Protein AF-A0AAN7MG26-F1 (afdb_monomer_lite)

Structure (mmCIF, N/CA/C/O backbone):
data_AF-A0AAN7MG26-F1
#
_entry.id   AF-A0AAN7MG26-F1
#
loop_
_atom_site.group_PDB
_atom_site.id
_atom_site.type_symbol
_atom_site.label_atom_id
_atom_site.label_alt_id
_atom_site.label_comp_id
_atom_site.label_asym_id
_atom_site.label_entity_id
_atom_site.label_seq_id
_atom_site.pdbx_PDB_ins_code
_atom_site.Cartn_x
_atom_site.Cartn_y
_atom_site.Cartn_z
_atom_site.occupancy
_atom_site.B_iso_or_equiv
_atom_site.auth_seq_id
_atom_site.auth_comp_id
_atom_site.auth_asym_id
_atom_site.auth_atom_id
_atom_site.pdbx_PDB_model_num
ATOM 1 N N . MET A 1 1 ? 1.735 -12.270 -32.893 1.00 37.38 1 MET A N 1
ATOM 2 C CA . MET A 1 1 ? 1.068 -11.076 -32.332 1.00 37.38 1 MET A CA 1
ATOM 3 C C . MET A 1 1 ? 1.865 -10.692 -31.096 1.00 37.38 1 MET A C 1
ATOM 5 O O . MET A 1 1 ? 1.780 -11.401 -30.104 1.00 37.38 1 MET A O 1
ATOM 9 N N . ASN A 1 2 ? 2.781 -9.727 -31.219 1.00 35.38 2 ASN A N 1
ATOM 10 C CA . ASN A 1 2 ? 3.736 -9.392 -30.160 1.00 35.38 2 ASN A CA 1
ATOM 11 C C . ASN A 1 2 ? 3.202 -8.198 -29.357 1.00 35.38 2 ASN A C 1
ATOM 13 O O . ASN A 1 2 ? 2.891 -7.160 -29.935 1.00 35.38 2 ASN A O 1
ATOM 17 N N . ASN A 1 3 ? 3.050 -8.404 -28.052 1.00 49.97 3 ASN A N 1
ATOM 18 C CA . ASN A 1 3 ? 2.567 -7.440 -27.069 1.00 49.97 3 ASN A CA 1
ATOM 19 C C . ASN A 1 3 ? 3.730 -6.582 -26.555 1.00 49.97 3 ASN A C 1
ATOM 21 O O . ASN A 1 3 ? 4.822 -7.111 -26.355 1.00 49.97 3 ASN A O 1
ATOM 25 N N . GLY A 1 4 ? 3.463 -5.324 -26.188 1.00 45.56 4 GLY A N 1
ATOM 26 C CA . GLY A 1 4 ? 4.255 -4.657 -25.149 1.00 45.56 4 GLY A CA 1
ATOM 27 C C . GLY A 1 4 ? 4.767 -3.254 -25.453 1.00 45.56 4 GLY A C 1
ATOM 28 O O . GLY A 1 4 ? 5.946 -2.992 -25.240 1.00 45.56 4 GLY A O 1
ATOM 29 N N . GLU A 1 5 ? 3.898 -2.318 -25.831 1.00 45.34 5 GLU A N 1
ATOM 30 C CA . GLU A 1 5 ? 4.178 -0.889 -25.625 1.00 45.34 5 GLU A CA 1
ATOM 31 C C . GLU A 1 5 ? 3.943 -0.539 -24.145 1.00 45.34 5 GLU A C 1
ATOM 33 O O . GLU A 1 5 ? 2.978 0.111 -23.754 1.00 45.34 5 GLU A O 1
ATOM 38 N N . GLY A 1 6 ? 4.805 -1.069 -23.276 1.00 54.50 6 GLY A N 1
ATOM 39 C CA . GLY A 1 6 ? 4.892 -0.645 -21.885 1.00 54.50 6 GLY A CA 1
ATOM 40 C C . GLY A 1 6 ? 5.808 0.566 -21.818 1.00 54.50 6 GLY A C 1
ATOM 41 O O . GLY A 1 6 ? 6.971 0.441 -22.172 1.00 54.50 6 GLY A O 1
ATOM 42 N N . ASN A 1 7 ? 5.271 1.708 -21.386 1.00 56.44 7 ASN A N 1
ATOM 43 C CA . ASN A 1 7 ? 5.935 3.006 -21.228 1.00 56.44 7 ASN A CA 1
ATOM 44 C C . ASN A 1 7 ? 7.368 2.883 -20.660 1.00 56.44 7 ASN A C 1
ATOM 46 O O . ASN A 1 7 ? 7.578 2.867 -19.442 1.00 56.44 7 ASN A O 1
ATOM 50 N N . SER A 1 8 ? 8.351 2.745 -21.550 1.00 58.72 8 SER A N 1
ATOM 51 C CA . SER A 1 8 ? 9.765 2.714 -21.202 1.00 58.72 8 SER A CA 1
ATOM 52 C C . SER A 1 8 ? 10.182 4.108 -20.730 1.00 58.72 8 SER A C 1
ATOM 54 O O . SER A 1 8 ? 9.699 5.104 -21.269 1.00 58.72 8 SER A O 1
ATOM 56 N N . PRO A 1 9 ? 11.105 4.227 -19.761 1.00 64.75 9 PRO A N 1
ATOM 57 C CA . PRO A 1 9 ? 11.834 5.477 -19.549 1.00 64.75 9 PRO A CA 1
ATOM 58 C C . PRO A 1 9 ? 12.413 5.976 -20.884 1.00 64.75 9 PRO A C 1
ATOM 60 O O . PRO A 1 9 ? 12.648 5.139 -21.760 1.00 64.75 9 PRO A O 1
ATOM 63 N N . PRO A 1 10 ? 12.694 7.283 -21.042 1.00 71.69 10 PRO A N 1
ATOM 64 C CA . PRO A 1 10 ? 13.188 7.848 -22.306 1.00 71.69 10 PRO A CA 1
ATOM 65 C C . PRO A 1 10 ? 14.410 7.106 -22.878 1.00 71.69 10 PRO A C 1
ATOM 67 O O . PRO A 1 10 ? 14.599 7.081 -24.088 1.00 71.69 10 PRO A O 1
ATOM 70 N N . ASP A 1 11 ? 15.173 6.423 -22.022 1.00 80.31 11 ASP A N 1
ATOM 71 C CA . ASP A 1 11 ? 16.372 5.662 -22.382 1.00 80.31 11 ASP A CA 1
ATOM 72 C C . ASP A 1 11 ? 16.091 4.226 -22.886 1.00 80.31 11 ASP A C 1
ATOM 74 O O . ASP A 1 11 ? 17.022 3.479 -23.177 1.00 80.31 11 ASP A O 1
ATOM 78 N N . GLY A 1 12 ? 14.829 3.776 -22.943 1.00 76.56 12 GLY A N 1
ATOM 79 C CA . GLY A 1 12 ? 14.444 2.441 -23.436 1.00 76.56 12 GLY A CA 1
ATOM 80 C C . GLY A 1 12 ? 14.787 1.264 -22.507 1.00 76.56 12 GLY A C 1
ATOM 81 O O . GLY A 1 12 ? 14.491 0.113 -22.824 1.00 76.56 12 GLY A O 1
ATOM 82 N N . VAL A 1 13 ? 15.389 1.526 -21.343 1.00 83.44 13 VAL A N 1
ATOM 83 C CA . VAL A 1 13 ? 15.853 0.487 -20.411 1.00 83.44 13 VAL A CA 1
ATOM 84 C C . VAL A 1 13 ? 14.750 0.070 -19.432 1.00 83.44 13 VAL A C 1
ATOM 86 O O . VAL A 1 13 ? 14.190 0.892 -18.701 1.00 83.44 13 VAL A O 1
ATOM 89 N N . LYS A 1 14 ? 14.479 -1.240 -19.342 1.00 82.69 14 LYS A N 1
ATOM 90 C CA . LYS A 1 14 ? 13.569 -1.812 -18.336 1.00 82.69 14 LYS A CA 1
ATOM 91 C C . LYS A 1 14 ? 14.162 -1.651 -16.932 1.00 82.69 14 LYS A C 1
ATOM 93 O O . LYS A 1 14 ? 15.199 -2.232 -16.618 1.00 82.69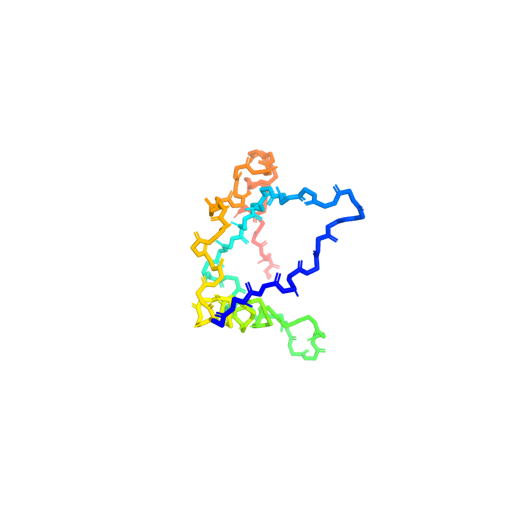 14 LYS A O 1
ATOM 98 N N . ARG A 1 15 ? 13.487 -0.895 -16.062 1.00 86.50 15 ARG A N 1
ATOM 99 C CA . ARG A 1 15 ? 13.922 -0.701 -14.668 1.00 86.50 15 ARG A CA 1
ATOM 100 C C . ARG A 1 15 ? 13.475 -1.847 -13.764 1.00 86.50 15 ARG A C 1
ATOM 102 O O . ARG A 1 15 ? 12.394 -2.408 -13.932 1.00 86.50 15 ARG A O 1
ATOM 109 N N . ARG A 1 16 ? 14.297 -2.148 -12.754 1.00 89.38 16 ARG A N 1
ATOM 110 C CA . ARG A 1 16 ? 13.891 -2.973 -11.609 1.00 89.38 16 ARG A CA 1
ATOM 111 C C . ARG A 1 16 ? 12.970 -2.149 -10.711 1.00 89.38 16 ARG A C 1
ATOM 113 O O . ARG A 1 16 ? 13.326 -1.037 -10.334 1.00 89.38 16 ARG A O 1
ATOM 120 N N . VAL A 1 17 ? 11.810 -2.701 -10.370 1.00 90.69 17 VAL A N 1
ATOM 121 C CA . VAL A 1 17 ? 10.803 -2.039 -9.530 1.00 90.69 17 VAL A CA 1
ATOM 122 C C . VAL A 1 17 ? 10.693 -2.786 -8.206 1.00 90.69 17 VAL A C 1
ATOM 124 O O . VAL A 1 17 ? 10.429 -3.987 -8.199 1.00 90.69 17 VAL A O 1
ATOM 127 N N . GLY A 1 18 ? 10.911 -2.084 -7.093 1.00 91.50 18 GLY A N 1
ATOM 128 C CA . GLY A 1 18 ? 10.616 -2.585 -5.750 1.00 91.50 18 GLY A CA 1
ATOM 129 C C . GLY A 1 18 ? 9.177 -2.255 -5.360 1.00 91.50 18 GLY A C 1
ATOM 130 O O . GLY A 1 18 ? 8.727 -1.132 -5.585 1.00 91.50 18 GLY A O 1
ATOM 131 N N . TYR A 1 19 ? 8.461 -3.217 -4.784 1.00 93.00 19 TYR A N 1
ATOM 132 C CA . TYR A 1 19 ? 7.088 -3.051 -4.318 1.00 93.00 19 TYR A CA 1
ATOM 133 C C . TYR A 1 19 ? 6.999 -3.362 -2.822 1.00 93.00 19 TYR A C 1
ATOM 135 O O . TYR A 1 19 ? 7.354 -4.456 -2.385 1.00 93.00 19 TYR A O 1
ATOM 143 N N . PHE A 1 20 ? 6.518 -2.395 -2.044 1.00 91.69 20 PHE A N 1
ATOM 144 C CA . PHE A 1 20 ? 6.390 -2.495 -0.592 1.00 91.69 20 PHE A CA 1
ATOM 145 C C . PHE A 1 20 ? 4.914 -2.442 -0.219 1.00 91.69 20 PHE A C 1
ATOM 147 O O . PHE A 1 20 ? 4.202 -1.515 -0.608 1.00 91.69 20 PHE A O 1
ATOM 154 N N . HIS A 1 21 ? 4.447 -3.439 0.526 1.00 90.19 21 HIS A N 1
ATOM 155 C CA . HIS A 1 21 ? 3.049 -3.532 0.925 1.00 90.19 21 HIS A CA 1
ATOM 156 C C . HIS A 1 21 ? 2.914 -4.207 2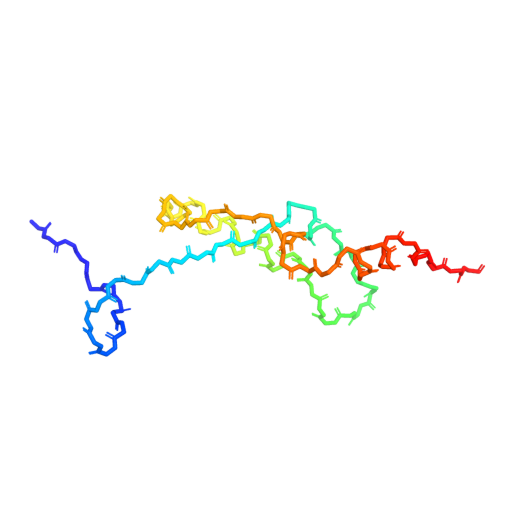.289 1.00 90.19 21 HIS A C 1
ATOM 158 O O . HIS A 1 21 ? 3.508 -5.254 2.524 1.00 90.19 21 HIS A O 1
ATOM 164 N N . ASN A 1 22 ? 2.099 -3.612 3.161 1.00 88.31 22 ASN A N 1
ATOM 165 C CA . ASN A 1 22 ? 1.641 -4.214 4.408 1.00 88.31 22 ASN A CA 1
ATOM 166 C C . ASN A 1 22 ? 0.150 -4.557 4.248 1.00 88.31 22 ASN A C 1
ATOM 168 O O . ASN A 1 22 ? -0.650 -3.669 3.952 1.00 88.31 22 ASN A O 1
ATOM 172 N N . SER A 1 23 ? -0.221 -5.822 4.456 1.00 86.19 23 SER A N 1
ATOM 173 C CA . SER A 1 23 ? -1.590 -6.326 4.278 1.00 86.19 23 SER A CA 1
ATOM 174 C C . SER A 1 23 ? -2.622 -5.676 5.203 1.00 86.19 23 SER A C 1
ATOM 176 O O . SER A 1 23 ? -3.801 -5.595 4.854 1.00 86.19 23 SER A O 1
ATOM 178 N N . GLU A 1 24 ? -2.202 -5.186 6.368 1.00 87.06 24 GLU A N 1
ATOM 179 C CA . GLU A 1 24 ? -3.096 -4.608 7.375 1.00 87.06 24 GLU A CA 1
ATOM 180 C C . GLU A 1 24 ? -3.419 -3.135 7.109 1.00 87.06 24 GLU A C 1
ATOM 182 O O . GLU A 1 24 ? -4.445 -2.638 7.576 1.00 87.06 24 GLU A O 1
ATOM 187 N N . VAL A 1 25 ? -2.610 -2.443 6.293 1.00 87.50 25 VAL A N 1
ATOM 188 C CA . VAL A 1 25 ? -2.734 -0.990 6.071 1.00 87.50 25 VAL A CA 1
ATOM 189 C C . VAL A 1 25 ? -4.120 -0.590 5.559 1.00 87.50 25 VAL A C 1
ATOM 191 O O . VAL A 1 25 ? -4.627 0.476 5.888 1.00 87.50 25 VAL A O 1
ATOM 194 N N . GLY A 1 26 ? -4.775 -1.457 4.783 1.00 86.62 26 GLY A N 1
ATOM 195 C CA . GLY A 1 26 ? -6.106 -1.201 4.232 1.00 86.62 26 GLY A CA 1
ATOM 196 C C . GLY A 1 26 ? -7.241 -1.210 5.260 1.00 86.62 26 GLY A C 1
ATOM 197 O O . GLY A 1 26 ? -8.332 -0.741 4.930 1.00 86.62 26 GLY A O 1
ATOM 198 N N . ASN A 1 27 ? -6.999 -1.739 6.463 1.00 88.31 27 ASN A N 1
ATOM 199 C CA . ASN A 1 27 ? -7.980 -1.843 7.545 1.00 88.31 27 ASN A CA 1
ATOM 200 C C . ASN A 1 27 ? -7.893 -0.673 8.537 1.00 88.31 27 ASN A C 1
ATOM 202 O O . ASN A 1 27 ? -8.790 -0.504 9.359 1.00 88.31 27 ASN A O 1
ATOM 206 N N . CYS A 1 28 ? -6.848 0.155 8.456 1.00 87.44 28 CYS A N 1
ATOM 207 C CA . CYS A 1 28 ? -6.725 1.340 9.291 1.00 87.44 28 CYS A CA 1
ATOM 208 C C . CYS A 1 28 ? -7.863 2.327 8.975 1.00 87.44 28 CYS A C 1
ATOM 210 O O . CYS A 1 28 ? -8.036 2.756 7.830 1.00 87.44 28 CYS A O 1
ATOM 212 N N . TYR A 1 29 ? -8.639 2.707 9.990 1.00 89.44 29 TYR A N 1
ATOM 213 C CA . TYR A 1 29 ? -9.717 3.680 9.851 1.00 89.44 29 TYR A CA 1
ATOM 214 C C . TYR A 1 29 ? -9.289 5.018 10.440 1.00 89.44 29 TYR A C 1
ATOM 216 O O . TYR A 1 29 ? -9.069 5.147 11.640 1.00 89.44 29 TYR A O 1
ATOM 224 N N . TYR A 1 30 ? -9.190 6.023 9.575 1.00 86.75 30 TYR A N 1
ATOM 225 C CA . TYR A 1 30 ? -9.054 7.403 10.013 1.00 86.75 30 TYR A CA 1
ATOM 226 C C . TYR A 1 30 ? -10.451 7.903 10.353 1.00 86.75 30 TYR A C 1
ATOM 228 O O . TYR A 1 30 ? -11.397 7.586 9.627 1.00 86.75 30 TYR A O 1
ATOM 236 N N . VAL A 1 31 ? -10.556 8.651 11.453 1.00 90.50 31 VAL A N 1
ATOM 237 C CA . VAL A 1 31 ? -11.808 9.147 12.047 1.00 90.50 31 VAL A CA 1
ATOM 238 C C . VAL A 1 31 ? -12.828 9.650 11.015 1.00 90.50 31 VAL A C 1
ATOM 240 O O . VAL A 1 31 ? -12.487 10.058 9.900 1.00 90.50 31 VAL A O 1
ATOM 243 N N . GLN A 1 32 ? -14.112 9.622 11.378 1.00 91.88 32 GLN A N 1
ATOM 244 C CA . GLN A 1 32 ? -15.192 10.009 10.468 1.00 91.88 32 GLN A CA 1
ATOM 245 C C . GLN A 1 32 ? -14.957 11.407 9.872 1.00 91.88 32 GLN A C 1
ATOM 247 O O . GLN A 1 32 ? -14.518 12.325 10.553 1.00 91.88 32 GLN A O 1
ATOM 252 N N . GLY A 1 33 ? -15.213 11.551 8.569 1.00 91.88 33 GLY A N 1
ATOM 253 C CA . GLY A 1 33 ? -14.945 12.790 7.828 1.00 91.88 33 GLY A CA 1
ATOM 254 C C . GLY A 1 33 ? -13.494 12.970 7.365 1.00 91.88 33 GLY A C 1
ATOM 255 O O . GLY A 1 33 ? -13.248 13.800 6.494 1.00 91.88 33 GLY A O 1
ATOM 256 N N . HIS A 1 34 ? -12.537 12.162 7.841 1.00 93.88 34 HIS A N 1
ATOM 257 C CA . HIS A 1 34 ? -11.145 12.286 7.410 1.00 93.88 34 HIS A CA 1
ATOM 258 C C . HIS A 1 34 ? -10.975 11.893 5.923 1.00 93.88 34 HIS A C 1
ATOM 260 O O . HIS A 1 34 ? -11.423 10.806 5.523 1.00 93.88 34 HIS A O 1
ATOM 26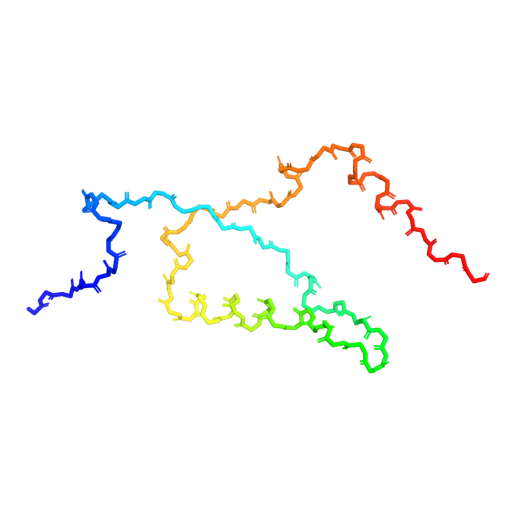6 N N . PRO A 1 35 ? -10.319 12.728 5.088 1.00 93.19 35 PRO A N 1
ATOM 267 C CA . PRO A 1 35 ? -10.230 12.513 3.640 1.00 93.19 35 PRO A CA 1
ATOM 268 C C . PRO A 1 35 ? -9.309 11.350 3.259 1.00 93.19 35 PRO A C 1
ATOM 270 O O . PRO 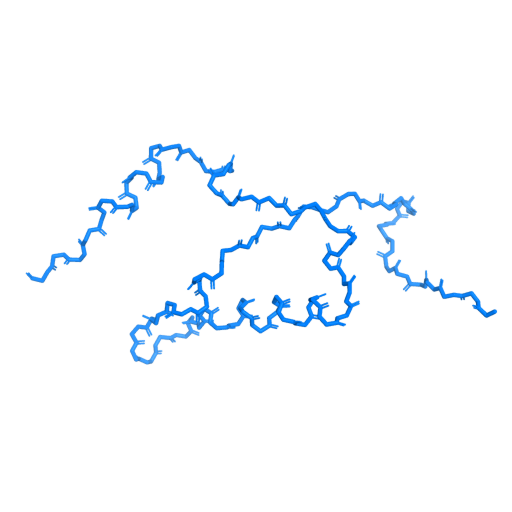A 1 35 ? -9.504 10.695 2.229 1.00 93.19 35 PRO A O 1
ATOM 273 N N . MET A 1 36 ? -8.307 11.049 4.086 1.00 95.56 36 MET A N 1
ATOM 274 C CA . MET A 1 36 ? -7.405 9.934 3.825 1.00 95.56 36 MET A CA 1
ATOM 275 C C . MET A 1 36 ? -8.107 8.603 4.133 1.00 95.56 36 MET A C 1
ATOM 277 O O . MET A 1 36 ? -8.592 8.390 5.243 1.00 95.56 36 MET A O 1
ATOM 281 N N . LYS A 1 37 ? -8.181 7.726 3.121 1.00 92.50 37 LYS A N 1
ATOM 282 C CA . LYS A 1 37 ? -8.815 6.400 3.189 1.00 92.50 37 LYS A CA 1
ATOM 283 C C . LYS A 1 37 ? -7.777 5.323 2.849 1.00 92.50 37 LYS A C 1
ATOM 285 O O . LYS A 1 37 ? -7.526 5.115 1.660 1.00 92.50 37 LYS A O 1
ATOM 290 N N . PRO A 1 38 ? -7.201 4.619 3.839 1.00 93.69 38 PRO A N 1
ATOM 291 C CA . PRO A 1 38 ? -6.176 3.596 3.601 1.00 93.69 38 PRO A CA 1
ATOM 292 C C . PRO A 1 38 ? -6.627 2.451 2.693 1.00 93.69 38 PRO A C 1
ATOM 294 O O . PRO A 1 38 ? -5.822 1.856 1.981 1.00 93.69 38 PRO A O 1
ATOM 297 N N . HIS A 1 39 ? -7.939 2.213 2.621 1.00 93.69 39 HIS A N 1
ATOM 298 C CA . HIS A 1 39 ? -8.559 1.268 1.695 1.00 93.69 39 HIS A CA 1
ATOM 299 C C . HIS A 1 39 ? -8.098 1.430 0.233 1.00 93.69 39 HIS A C 1
ATOM 301 O O . HIS A 1 39 ? -8.001 0.441 -0.493 1.00 93.69 39 HIS A O 1
ATOM 307 N N . ARG A 1 40 ? -7.744 2.652 -0.195 1.00 95.31 40 ARG A N 1
ATOM 308 C CA . ARG A 1 40 ? -7.195 2.934 -1.535 1.00 95.31 40 ARG A CA 1
ATOM 309 C C . ARG A 1 40 ? -5.951 2.091 -1.843 1.00 95.31 40 ARG A C 1
ATOM 311 O O . ARG A 1 40 ? -5.807 1.608 -2.961 1.00 95.31 40 ARG A O 1
ATOM 318 N N . ILE A 1 41 ? -5.093 1.868 -0.846 1.00 94.81 41 ILE A N 1
ATOM 319 C CA . ILE A 1 41 ? -3.867 1.068 -0.981 1.00 94.81 41 ILE A CA 1
ATOM 320 C C . ILE A 1 41 ? -4.222 -0.405 -1.215 1.00 94.81 41 ILE A C 1
ATOM 322 O O . ILE A 1 41 ? -3.648 -1.041 -2.097 1.00 94.81 41 ILE A O 1
ATOM 326 N N . ARG A 1 42 ? -5.214 -0.933 -0.480 1.00 94.19 42 ARG A N 1
ATOM 327 C CA . ARG A 1 42 ? -5.713 -2.304 -0.673 1.00 94.19 42 ARG A CA 1
ATOM 328 C C . ARG A 1 42 ? -6.314 -2.490 -2.065 1.00 94.19 42 ARG A C 1
ATOM 330 O O . ARG A 1 42 ? -5.973 -3.458 -2.733 1.00 94.19 42 ARG A O 1
ATOM 337 N N . MET A 1 43 ? -7.140 -1.547 -2.523 1.00 95.44 43 MET A N 1
ATOM 338 C CA . MET A 1 43 ? -7.717 -1.595 -3.873 1.00 95.44 43 MET A CA 1
ATOM 339 C C . MET A 1 43 ? -6.631 -1.640 -4.957 1.00 95.44 43 MET A C 1
ATOM 341 O O . MET A 1 43 ? -6.691 -2.482 -5.850 1.00 95.44 43 MET A O 1
ATOM 345 N N . ALA A 1 44 ? -5.608 -0.785 -4.857 1.00 96.50 44 ALA A N 1
ATOM 346 C CA . ALA A 1 44 ? -4.497 -0.780 -5.807 1.00 96.50 44 ALA A CA 1
ATOM 347 C C . ALA A 1 44 ? -3.704 -2.099 -5.786 1.00 96.50 44 ALA A C 1
ATOM 349 O O . ALA A 1 44 ? -3.408 -2.646 -6.847 1.00 96.50 44 ALA A O 1
ATOM 350 N N . HIS A 1 45 ? -3.405 -2.639 -4.598 1.00 95.25 45 HIS A N 1
ATOM 351 C CA . HIS A 1 45 ? -2.729 -3.933 -4.458 1.00 95.25 45 HIS A CA 1
ATOM 352 C C . HIS A 1 45 ? -3.510 -5.063 -5.144 1.00 95.25 45 HIS A C 1
ATOM 354 O O . HIS A 1 45 ? -2.934 -5.837 -5.908 1.00 95.25 45 HIS A O 1
ATOM 360 N N . THR A 1 46 ? -4.829 -5.112 -4.938 1.00 95.25 46 THR A N 1
ATOM 361 C CA . THR A 1 46 ? -5.710 -6.096 -5.575 1.00 95.25 46 THR A CA 1
ATOM 362 C C . THR A 1 46 ? -5.668 -5.996 -7.099 1.00 95.25 46 THR A C 1
ATOM 364 O O . THR A 1 46 ? -5.527 -7.019 -7.764 1.00 95.25 46 THR A O 1
ATOM 367 N N . LEU A 1 47 ? -5.722 -4.787 -7.666 1.00 97.38 47 LEU A N 1
ATOM 368 C CA . LEU A 1 47 ? -5.614 -4.603 -9.117 1.00 97.38 47 LEU A CA 1
ATOM 369 C C . LEU A 1 47 ? -4.268 -5.112 -9.648 1.00 97.38 47 LEU A C 1
ATOM 371 O O . LEU A 1 47 ? -4.242 -5.906 -10.585 1.00 97.38 47 LEU A O 1
ATOM 375 N N . LEU A 1 48 ? -3.155 -4.718 -9.024 1.00 95.50 48 LEU A N 1
ATOM 376 C CA . LEU A 1 48 ? -1.821 -5.177 -9.426 1.00 95.50 48 LEU A CA 1
ATOM 377 C C . LEU A 1 48 ? -1.696 -6.707 -9.382 1.00 95.50 48 LEU A C 1
ATOM 379 O O . LEU A 1 48 ? -1.059 -7.289 -10.263 1.00 95.50 48 LEU A O 1
ATOM 383 N N . ALA A 1 49 ? -2.304 -7.351 -8.381 1.00 94.31 49 ALA A N 1
ATOM 384 C CA . ALA A 1 49 ? -2.335 -8.804 -8.261 1.00 94.31 49 ALA A CA 1
ATOM 385 C C . ALA A 1 49 ? -3.133 -9.455 -9.402 1.00 94.31 49 ALA A C 1
ATOM 387 O O . ALA A 1 49 ? -2.610 -10.346 -10.068 1.00 94.31 49 ALA A O 1
ATOM 388 N N . TYR A 1 50 ? -4.355 -8.981 -9.676 1.00 97.06 50 TYR A N 1
ATOM 389 C CA . TYR A 1 50 ? -5.213 -9.537 -10.733 1.00 97.06 50 TYR A CA 1
ATOM 390 C C . TYR A 1 50 ? -4.638 -9.355 -12.139 1.00 97.06 50 TYR A C 1
ATOM 392 O O . TYR A 1 50 ? -4.772 -10.247 -12.970 1.00 97.06 50 TYR A O 1
ATOM 400 N N . TYR A 1 51 ? -3.953 -8.241 -12.401 1.00 97.00 51 TYR A N 1
ATOM 401 C CA . TYR A 1 51 ? -3.245 -8.034 -13.668 1.00 97.00 51 TYR A CA 1
ATOM 402 C C . TYR A 1 51 ? -1.917 -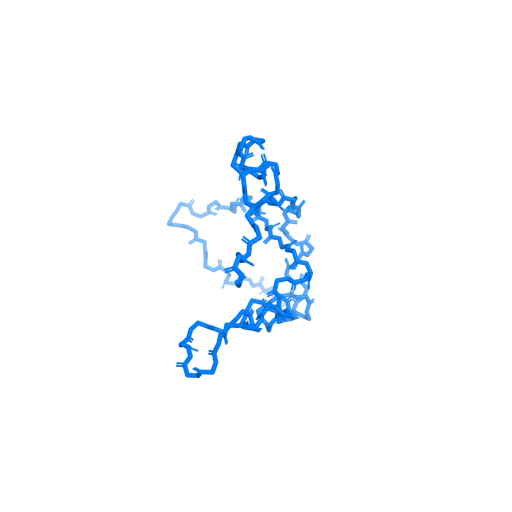8.806 -13.758 1.00 97.00 51 TYR A C 1
ATOM 404 O O . TYR A 1 51 ? -1.204 -8.683 -14.752 1.00 97.00 51 TYR A O 1
ATOM 412 N N . GLY A 1 52 ? -1.546 -9.576 -12.729 1.00 94.44 52 GLY A N 1
ATOM 413 C CA . GLY A 1 52 ? -0.296 -10.333 -12.703 1.00 94.44 52 GLY A CA 1
ATOM 414 C C . GLY A 1 52 ? 0.950 -9.447 -12.686 1.00 94.44 52 GLY A C 1
ATOM 415 O O . GLY A 1 52 ? 2.030 -9.902 -13.040 1.00 94.44 52 GLY A O 1
ATOM 416 N N . LEU A 1 53 ? 0.842 -8.176 -12.289 1.00 93.81 53 LEU A N 1
ATOM 417 C CA . LEU A 1 53 ? 1.966 -7.235 -12.323 1.00 93.81 53 LEU A CA 1
ATOM 418 C C . LEU A 1 53 ? 2.938 -7.451 -11.161 1.00 93.81 53 LEU A C 1
ATOM 420 O O . LEU A 1 53 ? 4.130 -7.174 -11.297 1.00 93.81 53 LEU A O 1
ATOM 424 N N . LEU A 1 54 ? 2.450 -7.992 -10.039 1.00 93.00 54 LEU A N 1
ATOM 425 C CA . LEU A 1 54 ? 3.270 -8.259 -8.855 1.00 93.00 54 LEU A CA 1
ATOM 426 C C . LEU A 1 54 ? 4.425 -9.231 -9.141 1.00 93.00 54 LEU A C 1
ATOM 428 O O . LEU A 1 54 ? 5.503 -9.061 -8.580 1.00 93.00 54 LEU A O 1
ATOM 432 N N . GLN A 1 55 ? 4.249 -10.188 -10.061 1.00 92.06 55 GLN A N 1
ATOM 433 C CA . GLN A 1 55 ? 5.297 -11.156 -10.426 1.00 92.06 55 GLN A CA 1
ATOM 434 C C . GLN A 1 55 ? 6.498 -10.514 -11.147 1.00 92.06 55 GLN A C 1
ATOM 436 O O . GLN A 1 55 ? 7.546 -11.137 -11.298 1.00 92.06 55 GLN A O 1
ATOM 441 N N . HIS A 1 56 ? 6.354 -9.269 -11.610 1.00 92.50 56 HIS A N 1
ATOM 442 C CA . HIS A 1 56 ? 7.406 -8.511 -12.286 1.00 92.50 56 HIS A CA 1
ATOM 443 C C . HIS A 1 56 ? 8.117 -7.511 -11.361 1.00 92.50 56 HIS A C 1
ATOM 445 O O . HIS A 1 56 ? 8.970 -6.752 -11.828 1.00 92.50 56 HIS A O 1
ATOM 451 N N . MET A 1 57 ? 7.776 -7.493 -10.068 1.00 93.69 57 MET A N 1
ATOM 452 C CA . MET A 1 57 ? 8.307 -6.562 -9.073 1.00 93.69 57 MET A CA 1
ATOM 453 C C . MET A 1 57 ? 9.026 -7.314 -7.950 1.00 93.69 57 MET A C 1
ATOM 455 O O . MET A 1 57 ? 8.691 -8.447 -7.613 1.00 93.69 57 MET A O 1
ATOM 459 N N . GLN A 1 58 ? 10.016 -6.669 -7.336 1.00 91.19 58 GLN A N 1
ATOM 460 C CA . GLN A 1 58 ? 10.682 -7.198 -6.152 1.00 91.19 58 GLN A CA 1
ATOM 461 C C . GLN A 1 58 ? 9.878 -6.817 -4.907 1.00 91.19 58 GLN A C 1
ATOM 463 O O . GLN A 1 58 ? 9.888 -5.658 -4.493 1.00 91.19 58 GLN A O 1
ATOM 468 N N . ILE A 1 59 ? 9.193 -7.791 -4.311 1.00 87.12 59 ILE A N 1
ATOM 469 C CA . ILE A 1 59 ? 8.421 -7.586 -3.082 1.00 87.12 59 ILE A CA 1
ATOM 470 C C . ILE A 1 59 ? 9.386 -7.449 -1.898 1.00 87.12 59 ILE A C 1
ATOM 472 O O . ILE A 1 59 ? 10.274 -8.284 -1.715 1.00 87.12 59 ILE A O 1
ATOM 476 N N . SER A 1 60 ? 9.223 -6.399 -1.095 1.00 83.69 60 SER A N 1
ATOM 477 C CA . SER A 1 60 ? 10.018 -6.179 0.114 1.00 83.69 60 SER A CA 1
ATOM 478 C C . SER A 1 60 ? 9.167 -5.626 1.253 1.00 83.69 60 SER A C 1
ATOM 480 O O . SER A 1 60 ? 8.131 -5.000 1.042 1.00 83.69 60 SER A O 1
ATOM 482 N N . ASP A 1 61 ? 9.632 -5.860 2.475 1.00 79.88 61 ASP A N 1
ATOM 483 C CA . ASP A 1 61 ? 9.026 -5.326 3.688 1.00 79.88 61 ASP A CA 1
ATOM 484 C C . ASP A 1 61 ? 9.386 -3.843 3.854 1.00 79.88 61 ASP A C 1
ATOM 486 O O . ASP A 1 61 ? 10.543 -3.452 3.664 1.00 79.88 61 ASP A O 1
ATOM 490 N N . LEU A 1 62 ? 8.388 -3.028 4.197 1.00 75.06 62 LEU A N 1
ATOM 491 C CA . LEU A 1 62 ? 8.529 -1.597 4.456 1.00 75.06 62 LEU A CA 1
ATOM 492 C C . LEU A 1 62 ? 9.436 -1.340 5.669 1.00 75.06 62 LEU A C 1
ATOM 494 O O . LEU A 1 62 ? 10.199 -0.374 5.663 1.00 75.06 62 LEU A O 1
ATOM 498 N N . ALA A 1 63 ? 9.422 -2.235 6.665 1.00 75.00 63 ALA A N 1
ATOM 499 C CA . ALA A 1 63 ? 10.260 -2.118 7.859 1.00 75.00 63 ALA A CA 1
ATOM 500 C C . ALA A 1 63 ? 11.762 -2.080 7.529 1.00 75.00 63 ALA A C 1
ATOM 502 O O . ALA A 1 63 ? 12.525 -1.440 8.240 1.00 75.00 63 ALA A O 1
ATOM 503 N N . LYS A 1 64 ? 12.185 -2.677 6.405 1.00 77.38 64 LYS A N 1
ATOM 504 C CA . LYS A 1 64 ? 13.592 -2.678 5.966 1.00 77.38 64 LYS A CA 1
ATOM 505 C C . LYS A 1 64 ? 14.090 -1.321 5.465 1.00 77.38 64 LYS A C 1
ATOM 507 O O . LYS A 1 64 ? 15.292 -1.158 5.282 1.00 77.38 64 LYS A O 1
ATOM 512 N N . PHE A 1 65 ? 13.189 -0.381 5.177 1.00 79.75 65 PHE A N 1
ATOM 513 C CA . PHE A 1 65 ? 13.544 0.941 4.654 1.00 79.75 65 PHE A CA 1
ATOM 514 C C . PHE A 1 65 ? 13.561 2.031 5.736 1.00 79.75 65 PHE A C 1
ATOM 516 O O . PHE A 1 65 ? 14.189 3.072 5.558 1.00 79.75 65 PHE A O 1
ATOM 523 N N . HIS A 1 66 ? 12.886 1.808 6.863 1.00 81.81 66 HIS A N 1
ATOM 524 C CA . HIS A 1 66 ? 12.827 2.768 7.961 1.00 81.81 66 HIS A CA 1
ATOM 525 C C . HIS A 1 66 ? 13.857 2.433 9.042 1.00 81.81 66 HIS A C 1
ATOM 527 O O . HIS A 1 66 ? 14.175 1.273 9.268 1.00 81.81 66 HIS A O 1
ATOM 533 N N . ALA A 1 67 ? 14.359 3.454 9.740 1.00 88.38 67 ALA A N 1
ATOM 534 C CA . ALA A 1 67 ? 15.228 3.247 10.895 1.00 88.38 67 ALA A CA 1
ATOM 535 C C . ALA A 1 67 ? 14.477 2.528 12.030 1.00 88.38 67 ALA A C 1
ATOM 537 O O . ALA A 1 67 ? 13.339 2.893 12.343 1.00 88.38 67 ALA A O 1
ATOM 538 N N . ASP A 1 68 ? 15.143 1.589 12.706 1.00 84.88 68 ASP A N 1
ATOM 539 C CA . ASP A 1 68 ? 14.566 0.814 13.817 1.00 84.88 68 ASP A CA 1
ATOM 540 C C . ASP A 1 68 ? 14.009 1.708 14.934 1.00 84.88 68 ASP A C 1
ATOM 542 O O . ASP A 1 68 ? 12.965 1.412 15.518 1.00 84.88 68 ASP A O 1
ATOM 546 N N . ALA A 1 69 ? 14.657 2.851 15.191 1.00 84.88 69 ALA A N 1
ATOM 547 C CA . ALA A 1 69 ? 14.194 3.845 16.158 1.00 84.88 69 ALA A CA 1
ATOM 548 C C . ALA A 1 69 ? 12.841 4.470 15.765 1.00 84.88 69 ALA A C 1
ATOM 550 O O . ALA A 1 69 ? 11.985 4.656 16.628 1.00 84.88 69 ALA A O 1
ATOM 551 N N . ASN A 1 70 ? 12.609 4.731 14.472 1.00 81.56 70 ASN A N 1
ATOM 552 C CA . ASN A 1 70 ? 11.336 5.273 13.983 1.00 81.56 70 ASN A CA 1
ATOM 553 C C . ASN A 1 70 ? 10.214 4.237 14.098 1.00 81.56 70 ASN A C 1
ATOM 555 O O . ASN A 1 70 ? 9.108 4.569 14.521 1.00 81.56 70 ASN A O 1
ATOM 559 N N . ILE A 1 71 ? 10.502 2.978 13.756 1.00 82.25 71 ILE A N 1
ATOM 560 C CA . ILE A 1 71 ? 9.540 1.879 13.908 1.00 82.25 71 ILE A CA 1
ATOM 561 C C . ILE A 1 71 ? 9.192 1.672 15.386 1.00 82.25 71 ILE A C 1
ATOM 563 O O . ILE A 1 71 ? 8.017 1.556 15.732 1.00 82.25 71 ILE A O 1
ATOM 567 N N . SER A 1 72 ? 10.196 1.686 16.264 1.00 83.75 72 SER A N 1
ATOM 568 C CA . SER A 1 72 ? 10.009 1.538 17.712 1.00 83.75 72 SER A CA 1
ATOM 569 C C . SER A 1 72 ? 9.198 2.691 18.307 1.00 83.75 72 SER A C 1
ATOM 571 O O . SER A 1 72 ? 8.297 2.455 19.107 1.00 83.75 72 SER A O 1
ATOM 573 N N . PHE A 1 73 ? 9.459 3.929 17.878 1.00 84.75 73 PHE A N 1
ATOM 574 C CA . PHE A 1 73 ? 8.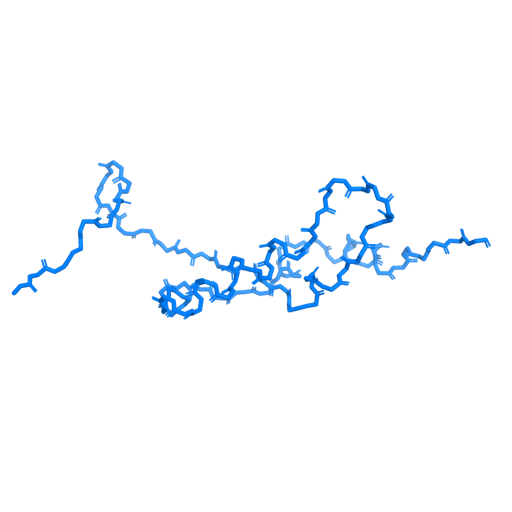689 5.101 18.295 1.00 84.75 73 PHE A CA 1
ATOM 575 C C . PHE A 1 73 ? 7.211 4.991 17.899 1.00 84.75 73 PHE A C 1
ATOM 577 O O . PHE A 1 73 ? 6.339 5.108 18.757 1.00 84.75 73 PHE A O 1
ATOM 584 N N . LEU A 1 74 ? 6.920 4.705 16.624 1.00 80.75 74 LEU A N 1
ATOM 585 C CA . LEU A 1 74 ? 5.545 4.553 16.131 1.00 80.75 74 LEU A CA 1
ATOM 586 C C . LEU A 1 74 ? 4.807 3.394 16.814 1.00 80.75 74 LEU A C 1
ATOM 588 O O . LEU A 1 74 ? 3.611 3.499 17.061 1.00 80.75 74 LEU A O 1
ATOM 592 N N . ARG A 1 75 ? 5.517 2.306 17.138 1.00 80.00 75 ARG A N 1
ATOM 593 C CA . ARG A 1 75 ? 4.956 1.147 17.846 1.00 80.00 75 ARG A CA 1
ATOM 594 C C . ARG A 1 75 ? 4.562 1.468 19.288 1.00 80.00 75 ARG A C 1
ATOM 596 O O . ARG A 1 75 ? 3.605 0.888 19.790 1.00 80.00 75 ARG A O 1
ATOM 603 N N . ASN A 1 76 ? 5.302 2.361 19.938 1.00 83.00 76 ASN A N 1
ATOM 604 C CA . ASN A 1 76 ? 5.085 2.727 21.335 1.00 83.00 76 ASN A CA 1
ATOM 605 C C . ASN A 1 76 ? 4.138 3.924 21.497 1.00 83.00 76 ASN A C 1
ATOM 607 O O . ASN A 1 76 ? 3.709 4.203 22.613 1.00 83.00 76 ASN A O 1
ATOM 611 N N . MET A 1 77 ? 3.796 4.627 20.411 1.00 75.38 77 MET A N 1
ATOM 612 C CA . MET A 1 77 ? 2.745 5.639 20.439 1.00 75.38 77 MET A CA 1
ATOM 613 C C . MET A 1 77 ? 1.375 4.972 20.571 1.00 75.38 77 MET A C 1
ATOM 615 O O . MET A 1 77 ? 0.775 4.522 19.596 1.00 75.38 77 MET A O 1
ATOM 619 N N . THR A 1 78 ? 0.851 4.951 21.787 1.00 69.81 78 THR A N 1
ATOM 620 C CA . THR A 1 78 ? -0.572 4.747 22.053 1.00 69.81 78 THR A CA 1
ATOM 621 C C . THR A 1 78 ? -1.255 6.106 22.150 1.00 69.81 78 THR A C 1
ATOM 623 O O . THR A 1 78 ? -0.702 7.032 22.738 1.00 69.81 78 THR A O 1
ATOM 626 N N . HIS A 1 79 ? -2.458 6.243 21.588 1.00 58.91 79 HIS A N 1
ATOM 627 C CA . HIS A 1 79 ? -3.316 7.380 21.917 1.00 58.91 79 HIS A CA 1
ATOM 628 C C . HIS A 1 79 ? -3.633 7.302 23.418 1.00 58.91 79 HIS A C 1
ATOM 630 O O . HIS A 1 79 ? -4.371 6.409 23.826 1.00 58.91 79 HIS A O 1
ATOM 636 N N . GLU A 1 80 ? -3.063 8.188 24.236 1.00 54.81 80 GLU A N 1
ATOM 637 C CA . GLU A 1 80 ? -3.612 8.429 25.570 1.00 54.81 80 GLU A CA 1
ATOM 638 C C . GLU A 1 80 ? -4.997 9.067 25.390 1.00 54.81 80 GLU A C 1
ATOM 640 O O . GLU A 1 80 ? -5.137 10.098 24.726 1.00 54.81 80 GLU A O 1
ATOM 645 N N . THR A 1 81 ? -6.023 8.391 25.905 1.00 41.34 81 THR A N 1
ATOM 646 C CA . THR A 1 81 ? -7.322 8.988 26.251 1.00 41.34 81 THR A CA 1
ATOM 647 C C . THR A 1 81 ? -7.286 9.488 27.676 1.00 41.34 81 THR A C 1
ATOM 649 O O . THR A 1 81 ? -6.808 8.700 28.523 1.00 41.34 81 THR A O 1
#

Sequence (81 aa):
MNNGEGNSPPDGVKRRVGYFHNSEVGNCYYVQGHPMKPHRIRMAHTLLAYYGLLQHMQISDLAKFHADANISFLRNMTHET

Organism: Trapa natans (NCBI:txid22666)

Foldseek 3Di:
DDDDPDPADPVNDDDAAADEDDPCQQVDDDDPPDPDHSVVVVVVVVVCVVVVVVVRHHYDYPVVVDDPVVVVVVVPDDPDD

Radius of gyration: 17.56 Å; chains: 1; bounding box: 32×24×59 Å

pLDDT: mean 82.38, std 15.15, range [35.38, 97.38]

InterPro domains:
  IPR023696 Ureohydrolase domain superfamily [SSF52768] (14-80)
  IPR037138 Histone deacetylase domain superfamily [G3DSA:3.40.800.20] (10-81)

Secondary structure (DSSP, 8-state):
---------TT-PPPP-EEE--TTGGG----TT-S--THHHHHHHHHHHHTT-GGGSEEE-GGGTS-HHHHHHHHH-----